Protein AF-A0A7S1JJP3-F1 (afdb_monomer_lite)

Sequence (120 aa):
LFFLQGFFLTRYEIKDRSAADTPPAEPLFPDLHQHHPSDATGAASWLPAQYRRVVILIVDGLRWDFALYQPDLPVTDAGPYHINGLPTIHRLMTEQPHNSRLYRFVADAPTATTQRLKAL

Organism: NCBI:txid1169539

Foldseek 3Di:
DDPPPDDPDDDDDDPDDDDQPDDDPDDPPPPLPDDDDDDPPDGHGSDDDPDPDDDDDDDPPDALQLLDEDPPDDPPPPDPPSHCVCVVLVVCCVVPVPPHDRDDDDDDPPPDPVVVVVVD

Secondary structure (DSSP, 8-state):
----S--------------TT--SSS-S-GGGGS-----TT----SS--S-S-------TT--GGGG---TT--TTS---TTTTS-HHHHHHHHH-TTT--------PSP--HHHHHTT-

Radius of gyration: 21.06 Å; chains: 1; bounding box: 44×30×62 Å

InterPro domains:
  IPR039524 GPI ethanolamine phosphate transferase 3 [PTHR23071] (1-120)

Structure (mmCIF, N/CA/C/O backbone):
data_AF-A0A7S1JJP3-F1
#
_entry.id   AF-A0A7S1JJP3-F1
#
loop_
_atom_site.group_PDB
_atom_site.id
_atom_site.type_symbol
_atom_site.label_atom_id
_atom_site.label_alt_id
_atom_site.label_comp_id
_atom_site.label_asym_id
_atom_site.label_entity_id
_atom_site.label_seq_id
_atom_site.pdbx_PDB_ins_code
_atom_site.Cartn_x
_atom_site.Cartn_y
_atom_site.Cartn_z
_atom_site.occupancy
_atom_site.B_iso_or_equiv
_atom_site.auth_seq_id
_atom_site.auth_comp_id
_atom_site.auth_asym_id
_atom_site.auth_atom_id
_atom_site.pdbx_PDB_model_num
ATOM 1 N N . LEU A 1 1 ? -9.753 1.846 -26.472 1.00 37.56 1 LEU A N 1
ATOM 2 C CA . LEU A 1 1 ? -10.721 2.686 -25.733 1.00 37.56 1 LEU A CA 1
ATOM 3 C C . LEU A 1 1 ? -10.209 2.794 -24.296 1.00 37.56 1 LEU A C 1
ATOM 5 O O . LEU A 1 1 ? -10.317 1.824 -23.560 1.00 37.56 1 LEU A O 1
ATOM 9 N N . PHE A 1 2 ? -9.518 3.881 -23.943 1.00 41.62 2 PHE A N 1
ATOM 10 C CA . PHE A 1 2 ? -8.964 4.067 -22.594 1.00 41.62 2 PHE A CA 1
ATOM 11 C C . PHE A 1 2 ? -10.058 4.612 -21.674 1.00 41.62 2 PHE A C 1
ATOM 13 O O . PHE A 1 2 ? -10.496 5.749 -21.825 1.00 41.62 2 PHE A O 1
ATOM 20 N N . PHE A 1 3 ? -10.514 3.781 -20.742 1.00 39.91 3 PHE A N 1
ATOM 21 C CA . PHE A 1 3 ? -11.456 4.164 -19.696 1.00 39.91 3 PHE A CA 1
ATOM 22 C C . PHE A 1 3 ? -10.646 4.761 -18.533 1.00 39.91 3 PHE A C 1
ATOM 24 O O . PHE A 1 3 ? -10.222 4.047 -17.633 1.00 39.91 3 PHE A O 1
ATOM 31 N N . LEU A 1 4 ? -10.335 6.060 -18.606 1.00 53.72 4 LEU A N 1
ATOM 32 C CA . LEU A 1 4 ? -9.567 6.783 -17.573 1.00 53.72 4 LEU A CA 1
ATOM 33 C C . LEU A 1 4 ? -10.420 7.763 -16.749 1.00 53.72 4 LEU A C 1
ATOM 35 O O . LEU A 1 4 ? -9.888 8.465 -15.894 1.00 53.72 4 LEU A O 1
ATOM 39 N N . GLN A 1 5 ? -11.736 7.823 -16.967 1.00 51.31 5 GLN A N 1
ATOM 40 C CA . GLN A 1 5 ? -12.625 8.712 -16.215 1.00 51.31 5 GLN A CA 1
ATOM 41 C C . GLN A 1 5 ? -13.775 7.939 -15.580 1.00 51.31 5 GLN A C 1
ATOM 43 O O . GLN A 1 5 ? -14.836 7.753 -16.164 1.00 51.31 5 GLN A O 1
ATOM 48 N N . GLY A 1 6 ? -13.537 7.500 -14.350 1.00 53.28 6 GLY A N 1
ATOM 49 C CA . GLY A 1 6 ? -14.552 6.928 -13.478 1.00 53.28 6 GLY A CA 1
ATOM 50 C C . GLY A 1 6 ? -13.909 5.971 -12.491 1.00 53.28 6 GLY A C 1
ATOM 51 O O . GLY A 1 6 ? -13.543 4.861 -12.862 1.00 53.28 6 GLY A O 1
ATOM 52 N N . PHE A 1 7 ? -13.761 6.390 -11.236 1.00 58.88 7 PHE A N 1
ATOM 53 C CA . PHE A 1 7 ? -13.507 5.452 -10.149 1.00 58.88 7 PHE A CA 1
ATOM 54 C C . PHE A 1 7 ? -14.855 5.081 -9.529 1.00 58.88 7 PHE A C 1
ATOM 56 O O . PHE A 1 7 ? -15.672 5.949 -9.220 1.00 58.88 7 PHE A O 1
ATOM 63 N N . PHE A 1 8 ? -15.111 3.784 -9.372 1.00 53.69 8 PHE A N 1
ATOM 64 C CA . PHE A 1 8 ? -16.278 3.312 -8.640 1.00 53.69 8 PHE A CA 1
ATOM 65 C C . PHE A 1 8 ? -16.012 3.509 -7.147 1.00 53.69 8 PHE A C 1
ATOM 67 O O . PHE A 1 8 ? -15.301 2.725 -6.523 1.00 53.69 8 PHE A O 1
ATOM 74 N N . LEU A 1 9 ? -16.538 4.595 -6.580 1.00 56.66 9 LEU A N 1
ATOM 75 C CA . LEU A 1 9 ? -16.468 4.832 -5.143 1.00 56.66 9 LEU A CA 1
ATOM 76 C C . LEU A 1 9 ? -17.655 4.147 -4.467 1.00 56.66 9 LEU A C 1
ATOM 78 O O . LEU A 1 9 ? -18.757 4.691 -4.436 1.00 56.66 9 LEU A O 1
ATOM 82 N N . THR A 1 10 ? -17.442 2.961 -3.904 1.00 65.88 10 THR A N 1
ATOM 83 C CA . THR A 1 10 ? -18.418 2.380 -2.976 1.00 65.88 10 THR A CA 1
ATOM 84 C C . THR A 1 10 ? -18.116 2.865 -1.569 1.00 65.88 10 THR A C 1
ATOM 86 O O . THR A 1 10 ? -17.042 2.601 -1.033 1.00 65.88 10 THR A O 1
ATOM 89 N N . ARG A 1 11 ? -19.062 3.580 -0.955 1.00 70.81 11 ARG A N 1
ATOM 90 C CA . ARG A 1 11 ? -18.975 3.953 0.457 1.00 70.81 11 ARG A CA 1
ATOM 91 C C . ARG A 1 11 ? -19.741 2.928 1.282 1.00 70.81 11 ARG A C 1
ATOM 93 O O . ARG A 1 11 ? -20.963 2.867 1.199 1.00 70.81 11 ARG A O 1
ATOM 100 N N . TYR A 1 12 ? -19.020 2.179 2.107 1.00 73.88 12 TYR A N 1
ATOM 101 C CA . TYR A 1 12 ? -19.608 1.370 3.167 1.00 73.88 12 TYR A CA 1
ATOM 102 C C . TYR A 1 12 ? -19.354 2.054 4.505 1.00 73.88 12 TYR A C 1
ATOM 104 O O . TYR A 1 12 ? -18.233 2.460 4.806 1.00 73.88 12 TYR A O 1
ATOM 112 N N . GLU A 1 13 ? -20.412 2.218 5.290 1.00 79.38 13 GLU A N 1
ATOM 113 C CA . GLU A 1 13 ? -20.329 2.719 6.656 1.00 79.38 13 GLU A CA 1
ATOM 114 C C . GLU A 1 13 ? -20.663 1.568 7.598 1.00 79.38 13 GLU A C 1
ATOM 116 O O . GLU A 1 13 ? -21.765 1.017 7.552 1.00 79.38 13 GLU A O 1
ATOM 121 N N . ILE A 1 14 ? -19.691 1.182 8.424 1.00 79.25 14 ILE A N 1
ATOM 122 C CA . ILE A 1 14 ? -19.902 0.185 9.470 1.00 79.25 14 ILE A CA 1
ATOM 123 C C . ILE A 1 14 ? -20.706 0.873 10.573 1.00 79.25 14 ILE A C 1
ATOM 125 O O . ILE A 1 14 ? -20.265 1.871 11.146 1.00 79.25 14 ILE A O 1
ATOM 129 N N . LYS A 1 15 ? -21.915 0.368 10.821 1.00 80.62 15 LYS A N 1
ATOM 130 C CA . LYS A 1 15 ? -22.814 0.914 11.846 1.00 80.62 15 LYS A CA 1
ATOM 131 C C . LYS A 1 15 ? -22.351 0.535 13.248 1.00 80.62 15 LYS A C 1
ATOM 133 O O . LYS A 1 15 ? -22.472 1.338 14.171 1.00 80.62 15 LYS A O 1
ATOM 138 N N . ASP A 1 16 ? -21.786 -0.658 13.371 1.00 79.88 16 ASP A N 1
ATOM 139 C CA . ASP A 1 16 ? -21.340 -1.212 14.637 1.00 79.88 16 ASP A CA 1
ATOM 140 C C . ASP A 1 16 ? -19.945 -0.695 14.987 1.00 79.88 16 ASP A C 1
ATOM 142 O O . ASP A 1 16 ? -19.028 -0.672 14.163 1.00 79.88 16 ASP A O 1
ATOM 146 N N . ARG A 1 17 ? -19.784 -0.247 16.229 1.00 75.81 17 ARG A N 1
ATOM 147 C CA . ARG A 1 17 ? -18.511 0.232 16.769 1.00 75.81 17 ARG A CA 1
ATOM 148 C C . ARG A 1 17 ? -18.160 -0.592 17.994 1.00 75.81 17 ARG A C 1
ATOM 150 O O . ARG A 1 17 ? -19.032 -0.908 18.796 1.00 75.81 17 ARG A O 1
ATOM 157 N N . SER A 1 18 ? -16.881 -0.901 18.149 1.00 75.62 18 SER A N 1
ATOM 158 C CA . SER A 1 18 ? -16.352 -1.529 19.356 1.00 75.62 18 SER A CA 1
ATOM 159 C C . SER A 1 18 ? -16.446 -0.576 20.551 1.00 75.62 18 SER A C 1
ATOM 161 O O . SER A 1 18 ? -16.128 0.610 20.427 1.00 75.62 18 SER A O 1
ATOM 163 N N . ALA A 1 19 ? -16.854 -1.103 21.704 1.00 74.56 19 ALA A N 1
ATOM 164 C CA . ALA A 1 19 ? -16.819 -0.396 22.979 1.00 74.56 19 ALA A CA 1
ATOM 165 C C . ALA A 1 19 ? -15.465 -0.609 23.678 1.00 74.56 19 ALA A C 1
ATOM 167 O O . ALA A 1 19 ? -14.809 -1.635 23.486 1.00 74.56 19 ALA A O 1
ATOM 168 N N . ALA A 1 20 ? -15.034 0.376 24.468 1.00 71.25 20 ALA A N 1
ATOM 169 C CA . ALA A 1 20 ? -13.725 0.383 25.131 1.00 71.25 20 ALA A CA 1
ATOM 170 C C . ALA A 1 20 ? -13.590 -0.702 26.216 1.00 71.25 20 ALA A C 1
ATOM 172 O O . ALA A 1 20 ? -12.492 -1.159 26.506 1.00 71.25 20 ALA A O 1
ATOM 173 N N . ASP A 1 21 ? -14.703 -1.148 26.782 1.00 71.06 21 ASP A N 1
ATOM 174 C CA . ASP A 1 21 ? -14.800 -2.130 27.862 1.00 71.06 21 ASP A CA 1
ATOM 175 C C . ASP A 1 21 ? -15.111 -3.555 27.372 1.00 71.06 21 ASP A C 1
ATOM 177 O O . ASP A 1 21 ? -15.102 -4.494 28.164 1.00 71.06 21 ASP A O 1
ATOM 181 N N . THR A 1 22 ? -15.370 -3.730 26.071 1.00 72.31 22 THR A N 1
ATOM 182 C CA . THR A 1 22 ? -15.847 -4.998 25.508 1.00 72.31 22 THR A CA 1
ATOM 183 C C . THR A 1 22 ? -14.839 -5.555 24.494 1.00 72.31 22 THR A C 1
ATOM 185 O O . THR A 1 22 ? -14.824 -5.103 23.344 1.00 72.31 22 THR A O 1
ATOM 188 N N . PRO A 1 23 ? -13.984 -6.520 24.883 1.00 68.56 23 PRO A N 1
ATOM 189 C CA . PRO A 1 23 ? -13.046 -7.148 23.959 1.00 68.56 23 PRO A CA 1
ATOM 190 C C . PRO A 1 23 ? -13.779 -8.032 22.923 1.00 68.56 23 PRO A C 1
ATOM 192 O O . PRO A 1 23 ? -14.817 -8.624 23.233 1.00 68.56 23 PRO A O 1
ATOM 195 N N . PRO A 1 24 ? -13.270 -8.135 21.682 1.00 67.25 24 PRO A N 1
ATOM 196 C CA . PRO A 1 24 ? -13.860 -8.978 20.644 1.00 67.25 24 PRO A CA 1
ATOM 197 C C . PRO A 1 24 ? -13.560 -10.469 20.894 1.00 67.25 24 PRO A C 1
ATOM 199 O O . PRO A 1 24 ? -12.431 -10.893 20.683 1.00 67.25 24 PRO A O 1
ATOM 202 N N . ALA A 1 25 ? -14.581 -11.252 21.280 1.00 68.75 25 ALA A N 1
ATOM 203 C CA . ALA A 1 25 ? -14.534 -12.707 21.544 1.00 68.75 25 ALA A CA 1
ATOM 204 C C . ALA A 1 25 ? -13.365 -13.171 22.454 1.00 68.75 25 ALA A C 1
ATOM 206 O O . ALA A 1 25 ? -12.703 -12.339 23.068 1.00 68.75 25 ALA A O 1
ATOM 207 N N . GLU A 1 26 ? -13.173 -14.490 22.645 1.00 62.56 26 GLU A N 1
ATOM 208 C CA . GLU A 1 26 ? -12.128 -15.022 23.543 1.00 62.56 26 GLU A CA 1
ATOM 209 C C . GLU A 1 26 ? -10.769 -14.345 23.302 1.00 62.56 26 GLU A C 1
ATOM 211 O O . GLU A 1 26 ? -10.391 -14.125 22.147 1.00 62.56 26 GLU A O 1
ATOM 216 N N . PRO A 1 27 ? -10.034 -13.995 24.373 1.00 56.69 27 PRO A N 1
ATOM 217 C CA . PRO A 1 27 ? -8.855 -13.156 24.262 1.00 56.69 27 PRO A CA 1
ATOM 218 C C . PRO A 1 27 ? -7.794 -13.852 23.406 1.00 56.69 27 PRO A C 1
ATOM 220 O O . PRO A 1 27 ? -7.101 -14.756 23.861 1.00 56.69 27 PRO A O 1
ATOM 223 N N . LEU A 1 28 ? -7.616 -13.369 22.173 1.00 58.84 28 LEU A N 1
ATOM 224 C CA . LEU A 1 28 ? -6.497 -13.748 21.300 1.00 58.84 28 LEU A CA 1
ATOM 225 C C . LEU A 1 28 ? -5.135 -13.407 21.937 1.00 58.84 28 LEU A C 1
ATOM 227 O O . LEU A 1 28 ? -4.108 -13.945 21.531 1.00 58.84 28 LEU A O 1
ATOM 231 N N . PHE A 1 29 ? -5.138 -12.522 22.941 1.00 60.88 29 PHE A N 1
ATOM 232 C CA . PHE A 1 29 ? -3.968 -12.051 23.675 1.00 60.88 29 PHE A CA 1
ATOM 233 C C . PHE A 1 29 ? -4.295 -11.925 25.179 1.00 60.88 29 PHE A C 1
ATOM 235 O O . PHE A 1 29 ? -4.616 -10.829 25.644 1.00 60.88 29 PHE A O 1
ATOM 242 N N . PRO A 1 30 ? -4.243 -13.022 25.956 1.00 56.19 30 PRO A N 1
ATOM 243 C CA . PRO A 1 30 ? -4.606 -13.027 27.380 1.00 56.19 30 PRO A CA 1
ATOM 244 C C . PRO A 1 30 ? -3.764 -12.071 28.247 1.00 56.19 30 PRO A C 1
ATOM 246 O O . PRO A 1 30 ? -4.246 -11.589 29.271 1.00 56.19 30 PRO A O 1
ATOM 249 N N . ASP A 1 31 ? -2.554 -11.722 27.802 1.00 57.44 31 ASP A N 1
ATOM 250 C CA . ASP A 1 31 ? -1.611 -10.885 28.555 1.00 57.44 31 ASP A CA 1
ATOM 251 C C . ASP A 1 31 ? -1.786 -9.369 28.334 1.00 57.44 31 ASP A C 1
ATOM 253 O O . ASP A 1 31 ? -1.178 -8.572 29.047 1.00 57.44 31 ASP A O 1
ATOM 257 N N . LEU A 1 32 ? -2.635 -8.929 27.391 1.00 55.03 32 LEU A N 1
ATOM 258 C CA . LEU A 1 32 ? -2.894 -7.491 27.175 1.00 55.03 32 LEU A CA 1
ATOM 259 C C . LEU A 1 32 ? -3.743 -6.851 28.288 1.00 55.03 32 LEU A C 1
ATOM 261 O O . LEU A 1 32 ? -3.867 -5.629 28.343 1.00 55.03 32 LEU A O 1
ATOM 265 N N . HIS A 1 33 ? -4.313 -7.651 29.192 1.00 52.59 33 HIS A N 1
ATOM 266 C CA . HIS A 1 33 ? -5.167 -7.167 30.279 1.00 52.59 33 HIS A CA 1
ATOM 267 C C . HIS A 1 33 ? -4.409 -6.632 31.500 1.00 52.59 33 HIS A C 1
ATOM 269 O O . HIS A 1 33 ? -5.044 -6.209 32.468 1.00 52.59 33 HIS A O 1
ATOM 275 N N . GLN A 1 34 ? -3.076 -6.632 31.497 1.00 54.94 34 GLN A N 1
ATOM 276 C CA . GLN A 1 34 ? -2.308 -6.215 32.665 1.00 54.94 34 GLN A CA 1
ATOM 277 C C . GLN A 1 34 ? -1.611 -4.875 32.433 1.00 54.94 34 GLN A C 1
ATOM 279 O O . GLN A 1 34 ? -0.631 -4.768 31.707 1.00 54.94 34 GLN A O 1
ATOM 284 N N . HIS A 1 35 ? -2.128 -3.875 33.150 1.00 49.44 35 HIS A N 1
ATOM 285 C CA . HIS A 1 35 ? -1.577 -2.540 33.376 1.00 49.44 35 HIS A CA 1
ATOM 286 C C . HIS A 1 35 ? -1.765 -1.494 32.272 1.00 49.44 35 HIS A C 1
ATOM 288 O O . HIS A 1 35 ? -0.881 -1.230 31.464 1.00 49.44 35 HIS A O 1
ATOM 294 N N . HIS A 1 36 ? -2.835 -0.709 32.414 1.00 51.06 36 HIS A N 1
ATOM 295 C CA . HIS A 1 36 ? -2.676 0.734 32.264 1.00 51.06 36 HIS A CA 1
ATOM 296 C C . HIS A 1 36 ? -3.364 1.460 33.430 1.00 51.06 36 HIS A C 1
ATOM 298 O O . HIS A 1 36 ? -4.529 1.164 33.711 1.00 51.06 36 HIS A O 1
ATOM 304 N N . PRO A 1 37 ? -2.674 2.369 34.147 1.00 44.44 37 PRO A N 1
ATOM 305 C CA . PRO A 1 37 ? -3.302 3.172 35.181 1.00 44.44 37 PRO A CA 1
ATOM 306 C C . PRO A 1 37 ? -4.410 4.000 34.543 1.00 44.44 37 PRO A C 1
ATOM 308 O O . PRO A 1 37 ? -4.225 4.610 33.488 1.00 44.44 37 PRO A O 1
ATOM 311 N N . SER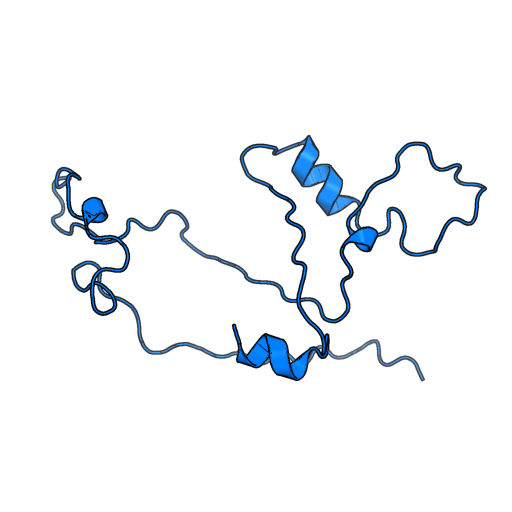 A 1 38 ? -5.563 3.995 35.194 1.00 46.31 38 SER A N 1
ATOM 312 C CA . SER A 1 38 ? -6.662 4.902 34.925 1.00 46.31 38 SER A CA 1
ATOM 313 C C . SER A 1 38 ? -6.177 6.344 35.089 1.00 46.31 38 SER A C 1
ATOM 315 O O . SER A 1 38 ? -6.079 6.835 36.215 1.00 46.31 38 SER A O 1
ATOM 317 N N . ASP A 1 39 ? -5.897 7.037 33.988 1.00 46.50 39 ASP A N 1
ATOM 318 C CA . ASP A 1 39 ? -5.930 8.495 34.023 1.00 46.50 39 ASP A CA 1
ATOM 319 C C . ASP A 1 39 ? -7.364 8.932 34.351 1.00 46.50 39 ASP A C 1
ATOM 321 O O . ASP A 1 39 ? -8.340 8.280 33.966 1.00 46.50 39 ASP A O 1
ATOM 325 N N . ALA A 1 40 ? -7.472 10.013 35.124 1.00 50.31 40 ALA A N 1
ATOM 326 C CA . ALA A 1 40 ? -8.605 10.433 35.956 1.00 50.31 40 ALA A CA 1
ATOM 327 C C . ALA A 1 40 ? -9.934 10.781 35.232 1.00 50.31 40 ALA A C 1
ATOM 329 O O . ALA A 1 40 ? -10.739 11.554 35.745 1.00 50.31 40 ALA A O 1
ATOM 330 N N . THR A 1 41 ? -10.190 10.217 34.050 1.00 48.47 41 THR A N 1
ATOM 331 C CA . THR A 1 41 ? -11.438 10.344 33.274 1.00 48.47 41 THR A CA 1
ATOM 332 C C . THR A 1 41 ? -12.121 9.010 32.930 1.00 48.47 41 THR A C 1
ATOM 334 O O . THR A 1 41 ? -13.173 9.017 32.301 1.00 48.47 41 THR A O 1
ATOM 337 N N . GLY A 1 42 ? -11.626 7.873 33.437 1.00 50.06 42 GLY A N 1
ATOM 338 C CA . GLY A 1 42 ? -12.509 6.749 33.788 1.00 50.06 42 GLY A CA 1
ATOM 339 C C . GLY A 1 42 ? -13.001 5.813 32.674 1.00 50.06 42 GLY A C 1
ATOM 340 O O . GLY A 1 42 ? -14.062 5.220 32.840 1.00 50.06 42 GLY A O 1
ATOM 341 N N . ALA A 1 43 ? -12.253 5.594 31.590 1.00 53.97 43 ALA A N 1
ATOM 342 C CA . ALA A 1 43 ? -12.507 4.440 30.717 1.00 53.97 43 ALA A CA 1
ATOM 343 C C . ALA A 1 43 ? -11.192 3.812 30.231 1.00 53.97 43 ALA A C 1
ATOM 345 O O . ALA A 1 43 ? -10.522 4.351 29.352 1.00 53.97 43 ALA A O 1
ATOM 346 N N . ALA A 1 44 ? -10.810 2.672 30.814 1.00 59.69 44 ALA A N 1
ATOM 347 C CA . ALA A 1 44 ? -9.710 1.856 30.310 1.00 59.69 44 ALA A CA 1
ATOM 348 C C . ALA A 1 44 ? -10.180 1.141 29.033 1.00 59.69 44 ALA A C 1
ATOM 350 O O . ALA A 1 44 ? -11.114 0.346 29.088 1.0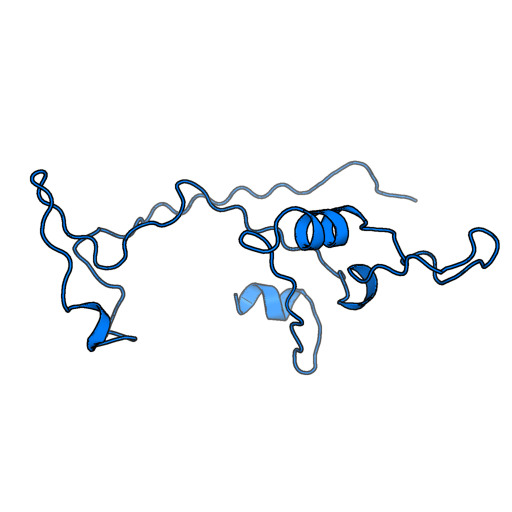0 59.69 44 ALA A O 1
ATOM 351 N N . SER A 1 45 ? -9.569 1.453 27.886 1.00 69.62 45 SER A N 1
ATOM 352 C CA . SER A 1 45 ? -9.830 0.734 26.634 1.00 69.62 45 SER A CA 1
ATOM 353 C C . SER A 1 45 ? -9.015 -0.552 26.605 1.00 69.62 45 SER A C 1
ATOM 355 O O . SER A 1 45 ? -7.802 -0.490 26.804 1.00 69.62 45 SER A O 1
ATOM 357 N N . TRP A 1 46 ? -9.638 -1.693 26.296 1.00 74.25 46 TRP A N 1
ATOM 358 C CA . TRP A 1 46 ? -8.930 -2.970 26.107 1.00 74.25 46 TRP A CA 1
ATOM 359 C C . TRP A 1 46 ? -7.855 -2.893 25.008 1.00 74.25 46 TRP A C 1
ATOM 361 O O . TRP A 1 46 ? -6.900 -3.665 25.018 1.00 74.25 46 TRP A O 1
ATOM 371 N N . LEU A 1 47 ? -7.980 -1.932 24.085 1.00 75.69 47 LEU A N 1
ATOM 372 C CA . LEU A 1 47 ? -6.935 -1.552 23.141 1.00 75.69 47 LEU A CA 1
ATOM 373 C C . LEU A 1 47 ? -6.914 -0.022 22.987 1.00 75.69 47 LEU A C 1
ATOM 375 O O . LEU A 1 47 ? -7.880 0.554 22.471 1.00 75.69 47 LEU A O 1
ATOM 379 N N . PRO A 1 48 ? -5.860 0.679 23.435 1.00 73.94 48 PRO A N 1
ATOM 380 C CA . PRO A 1 48 ? -5.770 2.122 23.261 1.00 73.94 48 PRO A CA 1
ATOM 381 C C . PRO A 1 48 ? -5.620 2.471 21.775 1.00 73.94 48 PRO A C 1
ATOM 383 O O . PRO A 1 48 ? -4.764 1.937 21.067 1.00 73.94 48 PRO A O 1
ATOM 386 N N . ALA A 1 49 ? -6.459 3.387 21.289 1.00 79.06 49 ALA A N 1
ATOM 387 C CA . ALA A 1 49 ? -6.417 3.826 19.900 1.00 79.06 49 ALA A CA 1
ATOM 388 C C . ALA A 1 49 ? -5.119 4.601 19.617 1.00 79.06 49 ALA A C 1
ATOM 390 O O . ALA A 1 49 ? -4.926 5.706 20.116 1.00 79.06 49 ALA A O 1
ATOM 391 N N . GLN A 1 50 ? -4.249 4.046 18.772 1.00 81.44 50 GLN A N 1
ATOM 392 C CA . GLN A 1 50 ? -2.997 4.706 18.375 1.00 81.44 50 GLN A CA 1
ATOM 393 C C . GLN A 1 50 ? -3.208 5.811 17.326 1.00 81.44 50 GLN A C 1
ATOM 395 O O . GLN A 1 50 ? -2.398 6.728 17.210 1.00 81.44 50 GLN A O 1
ATOM 400 N N . TYR A 1 51 ? -4.307 5.744 16.567 1.00 85.81 51 TYR A N 1
ATOM 401 C CA . TYR A 1 51 ? -4.606 6.663 15.469 1.00 85.81 51 TYR A CA 1
ATOM 402 C C . TYR A 1 51 ? -6.069 7.108 15.504 1.00 85.81 51 TYR A C 1
ATOM 404 O O . TYR A 1 51 ? -6.972 6.310 15.740 1.00 85.81 51 TYR A O 1
ATOM 412 N N . ARG A 1 52 ? -6.325 8.387 15.196 1.00 86.38 52 ARG A N 1
ATOM 413 C CA . ARG A 1 52 ? -7.690 8.951 15.125 1.00 86.38 52 ARG A CA 1
ATOM 414 C C . ARG A 1 52 ? -8.461 8.484 13.885 1.00 86.38 52 ARG A C 1
ATOM 416 O O . ARG A 1 52 ? -9.688 8.450 13.899 1.00 86.38 52 ARG A O 1
ATOM 423 N N . ARG A 1 53 ? -7.754 8.224 12.782 1.00 86.06 53 ARG A N 1
ATOM 424 C CA . ARG A 1 53 ? -8.306 7.803 11.485 1.00 86.06 53 ARG A CA 1
ATOM 425 C C . ARG A 1 53 ? -7.299 6.888 10.803 1.00 86.06 53 ARG A C 1
ATOM 427 O O . ARG A 1 53 ? -6.102 7.149 10.881 1.00 86.06 53 ARG A O 1
ATOM 434 N N . VAL A 1 54 ? -7.797 5.875 10.106 1.00 87.50 54 VAL A N 1
ATOM 435 C CA . VAL A 1 54 ? -6.994 4.959 9.290 1.00 87.50 54 VAL A CA 1
ATOM 436 C C . VAL A 1 54 ? -7.569 4.957 7.879 1.00 87.50 54 VAL A C 1
ATOM 438 O O . VAL A 1 54 ? -8.787 4.951 7.705 1.00 87.50 54 VAL A O 1
ATOM 441 N N . VAL A 1 55 ? -6.691 4.991 6.877 1.00 88.88 55 VAL A N 1
ATOM 442 C CA . VAL A 1 55 ? -7.052 4.839 5.465 1.00 88.88 55 VAL A CA 1
ATOM 443 C C . VAL A 1 55 ? -6.374 3.576 4.958 1.00 88.88 55 VAL A C 1
ATOM 445 O O . VAL A 1 55 ? -5.149 3.491 4.969 1.00 88.88 55 VAL A O 1
ATOM 448 N N . ILE A 1 56 ? -7.172 2.603 4.524 1.00 88.00 56 ILE A N 1
ATOM 449 C CA . ILE A 1 56 ? -6.682 1.386 3.873 1.00 88.00 56 ILE A CA 1
ATOM 450 C C . ILE A 1 56 ? -6.904 1.565 2.373 1.00 88.00 56 ILE A C 1
ATOM 452 O O . ILE A 1 56 ? -8.042 1.676 1.920 1.00 88.00 56 ILE A O 1
ATOM 456 N N . LEU A 1 57 ? -5.812 1.629 1.612 1.00 88.25 57 LEU A N 1
ATOM 457 C CA . LEU A 1 57 ? -5.839 1.718 0.155 1.00 88.25 57 LEU A CA 1
ATOM 458 C C . LEU A 1 57 ? -5.445 0.363 -0.428 1.00 88.25 57 LEU A C 1
ATOM 460 O O . LEU A 1 57 ? -4.316 -0.085 -0.241 1.00 88.25 57 LEU A O 1
ATOM 464 N N . ILE A 1 58 ? -6.366 -0.269 -1.152 1.00 85.88 58 ILE A N 1
ATOM 465 C CA . ILE A 1 58 ? -6.103 -1.519 -1.866 1.00 85.88 58 ILE A CA 1
ATOM 466 C C . ILE A 1 58 ? -6.018 -1.199 -3.353 1.00 85.88 58 ILE A C 1
ATOM 468 O O . ILE A 1 58 ? -6.964 -0.671 -3.935 1.00 85.88 58 ILE A O 1
ATOM 472 N N . VAL A 1 59 ? -4.874 -1.512 -3.957 1.00 86.25 59 VAL A N 1
ATOM 473 C CA . VAL A 1 59 ? -4.622 -1.309 -5.385 1.00 86.25 59 VAL A CA 1
ATOM 474 C C . VAL A 1 59 ? -4.551 -2.673 -6.052 1.00 86.25 59 VAL A C 1
ATOM 476 O O . VAL A 1 59 ? -3.671 -3.476 -5.738 1.00 86.25 59 VAL A O 1
ATOM 479 N N . ASP A 1 60 ? -5.485 -2.939 -6.961 1.00 84.06 60 ASP A N 1
ATOM 480 C CA . ASP A 1 60 ? -5.480 -4.179 -7.730 1.00 84.06 60 ASP A CA 1
ATOM 481 C C . ASP A 1 60 ? -4.252 -4.250 -8.649 1.00 84.06 60 ASP A C 1
ATOM 483 O O . ASP A 1 60 ? -3.849 -3.256 -9.254 1.00 84.06 60 ASP A O 1
ATOM 487 N N . GLY A 1 61 ? -3.636 -5.429 -8.732 1.00 84.69 61 GLY A N 1
ATOM 488 C CA . GLY A 1 61 ? -2.478 -5.673 -9.591 1.00 84.69 61 GLY A CA 1
ATOM 489 C C . GLY A 1 61 ? -1.184 -4.951 -9.189 1.00 84.69 61 GLY A C 1
ATOM 490 O O . GLY A 1 61 ? -0.212 -5.011 -9.945 1.00 84.69 61 GLY A O 1
ATOM 491 N N . LEU A 1 62 ? -1.123 -4.296 -8.022 1.00 88.94 62 LEU A N 1
ATOM 492 C CA . LEU A 1 62 ? 0.109 -3.668 -7.538 1.00 88.94 62 LEU A CA 1
ATOM 493 C C . LEU A 1 62 ? 1.097 -4.738 -7.057 1.00 88.94 62 LEU A C 1
ATOM 495 O O . LEU A 1 62 ? 1.023 -5.233 -5.932 1.00 88.94 62 LEU A O 1
ATOM 499 N N . ARG A 1 63 ? 2.032 -5.109 -7.932 1.00 88.69 63 ARG A N 1
ATOM 500 C CA . ARG A 1 63 ? 3.089 -6.068 -7.608 1.00 88.69 63 ARG A CA 1
ATOM 501 C C . ARG A 1 63 ? 4.141 -5.443 -6.694 1.00 88.69 63 ARG A C 1
ATOM 503 O O . ARG A 1 63 ? 4.409 -4.247 -6.753 1.00 88.69 63 ARG A O 1
ATOM 510 N N . TRP A 1 64 ? 4.791 -6.293 -5.901 1.00 90.19 64 TRP A N 1
ATOM 511 C CA . TRP A 1 64 ? 5.874 -5.903 -4.993 1.00 90.19 64 TRP A CA 1
ATOM 512 C C . TRP A 1 64 ? 6.994 -5.106 -5.679 1.00 90.19 64 TRP A C 1
ATOM 514 O O . TRP A 1 64 ? 7.461 -4.105 -5.145 1.00 90.19 64 TRP A O 1
ATOM 524 N N . ASP A 1 65 ? 7.412 -5.529 -6.870 1.00 90.19 65 ASP A N 1
ATOM 525 C CA . ASP A 1 65 ? 8.517 -4.919 -7.608 1.00 90.19 65 ASP A CA 1
ATOM 526 C C . ASP A 1 65 ? 8.215 -3.503 -8.117 1.00 90.19 65 ASP A C 1
ATOM 528 O O . ASP A 1 65 ? 9.143 -2.741 -8.360 1.00 90.19 65 ASP A O 1
ATOM 532 N N . PHE A 1 66 ? 6.943 -3.095 -8.186 1.00 91.56 66 PHE A N 1
ATOM 533 C CA . PHE A 1 66 ? 6.572 -1.729 -8.578 1.00 91.56 66 PHE A CA 1
ATOM 534 C C . PHE A 1 66 ? 6.866 -0.701 -7.474 1.00 91.56 66 PHE A C 1
ATOM 536 O O . PHE A 1 66 ? 6.949 0.493 -7.748 1.00 91.56 66 PHE A O 1
ATOM 543 N N . ALA A 1 67 ? 7.013 -1.150 -6.222 1.00 92.44 67 ALA A N 1
ATOM 544 C CA . ALA A 1 67 ? 7.338 -0.297 -5.081 1.00 92.44 67 ALA A CA 1
ATOM 545 C C . ALA A 1 67 ? 8.852 -0.120 -4.865 1.00 92.44 67 ALA A C 1
ATOM 547 O O . ALA A 1 67 ? 9.259 0.660 -4.002 1.00 92.44 67 ALA A O 1
ATOM 548 N N . LEU A 1 68 ? 9.686 -0.855 -5.610 1.00 90.31 68 LEU A N 1
ATOM 549 C CA . LEU A 1 68 ? 11.138 -0.776 -5.491 1.00 90.31 68 LEU A CA 1
ATOM 550 C C . LEU A 1 68 ? 11.675 0.463 -6.212 1.00 90.31 68 LEU A C 1
ATOM 552 O O . LEU A 1 68 ? 11.190 0.847 -7.276 1.00 90.31 68 LEU A O 1
ATOM 556 N N . TYR A 1 69 ? 12.703 1.072 -5.621 1.00 91.12 69 TYR A N 1
ATOM 557 C CA . TYR A 1 69 ? 13.364 2.252 -6.163 1.00 91.12 69 TYR A CA 1
ATOM 558 C C . TYR A 1 69 ? 14.826 1.943 -6.473 1.00 91.12 69 TYR A C 1
ATOM 560 O O . TYR A 1 69 ? 15.539 1.381 -5.642 1.00 91.12 69 TYR A O 1
ATOM 568 N N . GLN A 1 70 ? 15.254 2.300 -7.678 1.00 89.81 70 GLN A N 1
ATOM 569 C CA . GLN A 1 70 ? 16.598 2.076 -8.196 1.00 89.81 70 GLN A CA 1
ATOM 570 C C . GLN A 1 70 ? 17.215 3.432 -8.566 1.00 89.81 70 GLN A C 1
ATOM 572 O O . GLN A 1 70 ? 16.912 3.959 -9.640 1.00 89.81 70 GLN A O 1
ATOM 577 N N . PRO A 1 71 ? 18.043 4.028 -7.685 1.00 85.06 71 PRO A N 1
ATOM 578 C CA . PRO A 1 71 ? 18.611 5.359 -7.907 1.00 85.06 71 PRO A CA 1
ATOM 579 C C . PRO A 1 71 ? 19.654 5.387 -9.032 1.00 85.06 71 PRO A C 1
ATOM 581 O O . PRO A 1 71 ? 19.807 6.414 -9.683 1.00 85.06 71 PRO A O 1
ATOM 584 N N . ASP A 1 72 ? 20.327 4.261 -9.281 1.00 84.81 72 ASP A N 1
ATOM 585 C CA . ASP A 1 72 ? 21.448 4.166 -10.225 1.00 84.81 72 ASP A CA 1
ATOM 586 C C . ASP A 1 72 ? 21.016 3.805 -11.655 1.00 84.81 72 ASP A C 1
ATOM 588 O O . ASP A 1 72 ? 21.865 3.584 -12.519 1.00 84.81 72 ASP A O 1
ATOM 592 N N . LEU A 1 73 ? 19.706 3.708 -11.926 1.00 79.56 73 LEU A N 1
ATOM 593 C CA . LEU A 1 73 ? 19.235 3.366 -13.266 1.00 79.56 73 LEU A CA 1
ATOM 594 C C . LEU A 1 73 ? 19.477 4.544 -14.229 1.00 79.56 73 LEU A C 1
ATOM 596 O O . LEU A 1 73 ? 18.966 5.641 -13.977 1.00 79.56 73 LEU A O 1
ATOM 600 N N . PRO A 1 74 ? 20.209 4.348 -15.342 1.00 68.94 74 PRO A N 1
ATOM 601 C CA . PRO A 1 74 ? 20.447 5.411 -16.309 1.00 68.94 74 PRO A CA 1
ATOM 602 C C . PRO A 1 74 ? 19.129 5.887 -16.923 1.00 68.94 74 PRO A C 1
ATOM 604 O O . PRO A 1 74 ? 18.333 5.078 -17.387 1.00 68.94 74 PRO A O 1
ATOM 607 N N . VAL A 1 75 ? 18.931 7.206 -17.022 1.00 63.72 75 VAL A N 1
ATOM 608 C CA . VAL A 1 75 ? 17.752 7.825 -17.672 1.00 63.72 75 VAL A CA 1
ATOM 609 C C . VAL A 1 75 ? 17.597 7.382 -19.140 1.00 63.72 75 VAL A C 1
ATOM 611 O O . VAL A 1 75 ? 16.513 7.461 -19.712 1.00 63.72 75 VAL A O 1
ATOM 614 N N . THR A 1 76 ? 18.686 6.913 -19.754 1.00 64.56 76 THR A N 1
ATOM 615 C CA . THR A 1 76 ? 18.752 6.435 -21.140 1.00 64.56 76 THR A CA 1
ATOM 616 C C . THR A 1 76 ? 18.461 4.948 -21.301 1.00 64.56 76 THR A C 1
ATOM 618 O O . THR A 1 76 ? 18.141 4.527 -22.411 1.00 64.56 76 THR A O 1
ATOM 621 N N . ASP A 1 77 ? 18.583 4.153 -20.235 1.00 61.75 77 ASP A N 1
ATOM 622 C CA . ASP A 1 77 ? 18.177 2.756 -20.281 1.00 61.75 77 ASP A CA 1
ATOM 623 C C . ASP A 1 77 ? 16.664 2.719 -20.116 1.00 61.75 77 ASP A C 1
ATOM 625 O O . ASP A 1 77 ? 16.118 3.097 -19.078 1.00 61.75 77 ASP A O 1
ATOM 629 N N . ALA A 1 78 ? 15.974 2.258 -21.159 1.00 59.78 78 ALA A N 1
ATOM 630 C CA . ALA A 1 78 ? 14.558 1.932 -21.107 1.00 59.78 78 ALA A CA 1
ATOM 631 C C . ALA A 1 78 ? 14.367 0.676 -20.241 1.00 59.78 78 ALA A C 1
ATOM 633 O O . ALA A 1 78 ? 13.980 -0.390 -20.723 1.00 59.78 78 ALA A O 1
ATOM 634 N N . GLY A 1 79 ? 14.690 0.784 -18.951 1.00 65.88 79 GLY A N 1
ATOM 635 C CA . GLY A 1 79 ? 14.310 -0.196 -17.954 1.00 65.88 79 GLY A CA 1
ATOM 636 C C . GLY A 1 79 ? 12.795 -0.415 -17.996 1.00 65.88 79 GLY A C 1
ATOM 637 O O . GLY A 1 79 ? 12.055 0.385 -18.580 1.00 65.88 79 GLY A O 1
ATOM 638 N N . PRO A 1 80 ? 12.297 -1.511 -17.406 1.00 75.69 80 PRO A N 1
ATOM 639 C CA . PRO A 1 80 ? 10.869 -1.754 -17.317 1.00 75.69 80 PRO A CA 1
ATOM 640 C C . PRO A 1 80 ? 10.099 -0.492 -16.902 1.00 75.69 80 PRO A C 1
ATOM 642 O O . PRO A 1 80 ? 10.429 0.139 -15.903 1.00 75.69 80 PRO A O 1
ATOM 645 N N . TYR A 1 81 ? 9.047 -0.153 -17.650 1.00 81.19 81 TYR A N 1
ATOM 646 C CA . TYR A 1 81 ? 8.264 1.088 -17.511 1.00 81.19 81 TYR A CA 1
ATOM 647 C C . TYR A 1 81 ? 7.681 1.349 -16.108 1.00 81.19 81 TYR A C 1
ATOM 649 O O . TYR A 1 81 ? 7.148 2.424 -15.852 1.00 81.19 81 TYR A O 1
ATOM 657 N N . HIS A 1 82 ? 7.715 0.357 -15.217 1.00 83.12 82 HIS A N 1
ATOM 658 C CA . HIS A 1 82 ? 7.223 0.447 -13.846 1.00 83.12 82 HIS A CA 1
ATOM 659 C C . HIS A 1 82 ? 8.301 0.862 -12.831 1.00 83.12 82 HIS A C 1
ATOM 661 O O . HIS A 1 82 ? 7.955 1.241 -11.712 1.00 83.12 82 HIS A O 1
ATOM 667 N N . ILE A 1 83 ? 9.590 0.774 -13.179 1.00 87.00 83 ILE A N 1
ATOM 668 C CA . ILE A 1 83 ? 10.690 1.115 -12.269 1.00 87.00 83 ILE A CA 1
ATOM 669 C C . ILE A 1 83 ? 10.624 2.600 -1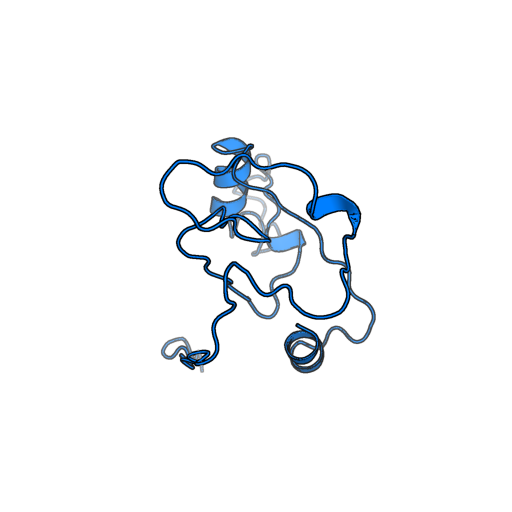1.932 1.00 87.00 83 ILE A C 1
ATOM 671 O O . ILE A 1 83 ? 10.384 3.436 -12.801 1.00 87.00 83 ILE A O 1
ATOM 675 N N . ASN A 1 84 ? 10.833 2.927 -10.654 1.00 89.31 84 ASN A N 1
ATOM 676 C CA . ASN A 1 84 ? 10.773 4.294 -10.133 1.00 89.31 84 ASN A CA 1
ATOM 677 C C . ASN A 1 84 ? 9.430 5.009 -10.391 1.00 89.31 84 ASN A C 1
ATOM 679 O O . ASN A 1 84 ? 9.340 6.220 -10.202 1.00 89.31 84 ASN A O 1
ATOM 683 N N . GLY A 1 85 ? 8.368 4.279 -10.760 1.00 88.88 85 GLY A N 1
ATOM 684 C CA . GLY A 1 85 ? 7.039 4.842 -11.015 1.00 88.88 85 GLY A CA 1
ATOM 685 C C . GLY A 1 85 ? 6.296 5.283 -9.748 1.00 88.88 85 GLY A C 1
ATOM 686 O O . GLY A 1 85 ? 5.369 6.086 -9.825 1.00 88.88 85 GLY A O 1
ATOM 687 N N . LEU A 1 86 ? 6.715 4.796 -8.572 1.00 92.31 86 LEU A N 1
ATOM 688 C CA . LEU A 1 86 ? 6.137 5.127 -7.262 1.00 92.31 86 LEU A CA 1
ATOM 689 C C . LEU A 1 86 ? 7.190 5.711 -6.296 1.00 92.31 86 LEU A C 1
ATOM 691 O O . LEU A 1 86 ? 7.406 5.172 -5.206 1.00 92.31 86 LEU A O 1
ATOM 695 N N . PRO A 1 87 ? 7.839 6.843 -6.635 1.00 91.94 87 PRO A N 1
ATOM 696 C CA . PRO A 1 87 ? 8.960 7.390 -5.859 1.00 91.94 87 PRO A CA 1
ATOM 697 C C . PRO A 1 87 ? 8.553 7.820 -4.442 1.00 91.94 87 PRO A C 1
ATOM 699 O O . PRO A 1 87 ? 9.385 7.895 -3.539 1.00 91.94 87 PRO A O 1
ATOM 702 N N . THR A 1 88 ? 7.261 8.082 -4.218 1.00 94.38 88 THR A N 1
ATOM 703 C CA . THR A 1 88 ? 6.722 8.451 -2.906 1.00 94.38 88 THR A CA 1
ATOM 704 C C . THR A 1 88 ? 6.943 7.366 -1.857 1.00 94.38 88 THR A C 1
ATOM 706 O O . THR A 1 88 ? 7.205 7.712 -0.709 1.00 94.38 88 THR A O 1
ATOM 709 N N . ILE A 1 89 ? 6.875 6.081 -2.228 1.00 94.50 89 ILE A N 1
ATOM 710 C CA . ILE A 1 89 ? 7.092 4.977 -1.281 1.00 94.50 89 ILE A CA 1
ATOM 711 C C . ILE A 1 89 ? 8.522 5.042 -0.743 1.00 94.50 89 ILE A C 1
ATOM 713 O O . ILE A 1 89 ? 8.719 5.100 0.469 1.00 94.50 89 ILE A O 1
ATOM 717 N N . HIS A 1 90 ? 9.507 5.126 -1.641 1.00 94.81 90 HIS A N 1
ATOM 718 C CA . HIS A 1 90 ? 10.912 5.273 -1.267 1.00 94.81 90 HIS A CA 1
ATOM 719 C C . HIS A 1 90 ? 11.145 6.528 -0.425 1.00 94.81 90 HIS A C 1
ATOM 721 O O . HIS A 1 90 ? 11.725 6.442 0.652 1.00 94.81 90 HIS A O 1
ATOM 727 N N . ARG A 1 91 ? 10.609 7.678 -0.855 1.00 96.12 91 ARG A N 1
ATOM 728 C CA . ARG A 1 91 ? 10.726 8.937 -0.111 1.00 96.12 91 ARG A CA 1
ATOM 729 C C . ARG A 1 91 ? 10.222 8.810 1.328 1.00 96.12 91 ARG A C 1
ATOM 731 O O . ARG A 1 91 ? 10.911 9.241 2.242 1.00 96.12 91 ARG A O 1
ATOM 738 N N . LEU A 1 92 ? 9.056 8.196 1.542 1.00 96.69 92 LEU A N 1
ATOM 739 C CA . LEU A 1 92 ? 8.513 7.984 2.887 1.00 96.69 92 LEU A CA 1
ATOM 740 C C . LEU A 1 92 ? 9.417 7.076 3.726 1.00 96.69 92 LEU A C 1
ATOM 742 O O . LEU A 1 92 ? 9.678 7.397 4.883 1.00 96.69 92 LEU A O 1
ATOM 746 N N . MET A 1 93 ? 9.929 5.991 3.136 1.00 95.50 93 MET A N 1
ATOM 747 C CA . MET A 1 93 ? 10.859 5.078 3.809 1.00 95.50 93 MET A CA 1
ATOM 748 C C . MET A 1 93 ? 12.165 5.763 4.221 1.00 95.50 93 MET A C 1
ATOM 750 O O . MET A 1 93 ? 12.683 5.467 5.296 1.00 95.50 93 MET A O 1
ATOM 754 N N . THR A 1 94 ? 12.679 6.680 3.399 1.00 95.62 94 THR A N 1
ATOM 755 C CA . THR A 1 94 ? 13.914 7.426 3.675 1.00 95.62 94 THR A CA 1
ATOM 756 C C . THR A 1 94 ? 13.696 8.571 4.666 1.00 95.62 94 THR A C 1
ATOM 758 O O . THR A 1 94 ? 14.456 8.707 5.619 1.00 95.62 94 THR A O 1
ATOM 761 N N . GLU A 1 95 ? 12.669 9.399 4.458 1.00 97.88 95 GLU A N 1
ATOM 762 C CA . GLU A 1 95 ? 12.418 10.608 5.257 1.00 97.88 95 GLU A CA 1
ATOM 763 C C . GLU A 1 95 ? 11.765 10.292 6.609 1.00 97.88 95 GLU A C 1
ATOM 765 O O . GLU A 1 95 ? 11.986 11.002 7.588 1.00 97.88 95 GLU A O 1
ATOM 770 N N . GLN A 1 96 ? 10.941 9.241 6.678 1.00 97.19 96 GLN A N 1
ATOM 771 C CA . GLN A 1 96 ? 10.144 8.896 7.858 1.00 97.19 96 GLN A CA 1
ATOM 772 C C . GLN A 1 96 ? 10.264 7.403 8.212 1.00 97.19 96 GLN A C 1
ATOM 774 O O . GLN A 1 96 ? 9.261 6.678 8.247 1.00 97.19 96 GLN A O 1
ATOM 779 N N . PRO A 1 97 ? 11.474 6.915 8.536 1.00 95.44 97 PRO A N 1
ATOM 780 C CA . PRO A 1 97 ? 11.729 5.500 8.789 1.00 95.44 97 PRO A CA 1
ATOM 781 C C . PRO A 1 97 ? 11.110 4.985 10.092 1.00 95.44 97 PRO A C 1
ATOM 783 O O . PRO A 1 97 ? 11.201 3.798 10.361 1.00 95.44 97 PRO A O 1
ATOM 786 N N . HIS A 1 98 ? 10.500 5.813 10.937 1.00 95.25 98 HIS A N 1
ATOM 787 C CA . HIS A 1 98 ? 9.759 5.341 12.119 1.00 95.25 98 HIS A CA 1
ATOM 788 C C . HIS A 1 98 ? 8.244 5.303 11.883 1.00 95.25 98 HIS A C 1
ATOM 790 O O . HIS A 1 98 ? 7.521 4.669 12.644 1.00 95.25 98 HIS A O 1
ATOM 796 N N . ASN A 1 99 ? 7.768 5.935 10.806 1.00 93.75 99 ASN A N 1
ATOM 797 C CA . ASN A 1 99 ? 6.347 6.067 10.480 1.00 93.75 99 ASN A CA 1
ATOM 798 C C . ASN A 1 99 ? 5.969 5.357 9.175 1.00 93.75 99 ASN A C 1
ATOM 800 O O . ASN A 1 99 ? 4.803 5.367 8.789 1.00 93.75 99 ASN A O 1
ATOM 804 N N . SER A 1 100 ? 6.935 4.738 8.496 1.00 94.94 100 SER A N 1
ATOM 805 C CA . SER A 1 100 ? 6.713 4.021 7.246 1.00 94.94 100 SER A CA 1
ATOM 806 C C . SER A 1 100 ? 7.462 2.691 7.217 1.00 94.94 100 SER A C 1
ATOM 808 O O . SER A 1 100 ? 8.572 2.534 7.737 1.00 94.94 100 SER A O 1
ATOM 810 N N . ARG A 1 101 ? 6.815 1.694 6.623 1.00 94.25 101 ARG A N 1
ATOM 811 C CA . ARG A 1 101 ? 7.324 0.336 6.457 1.00 94.25 101 ARG A CA 1
ATOM 812 C C . ARG A 1 101 ? 6.797 -0.208 5.140 1.00 94.25 101 ARG A C 1
ATOM 814 O O . ARG A 1 101 ? 5.659 0.071 4.769 1.00 94.25 101 ARG A O 1
ATOM 821 N N . LEU A 1 102 ? 7.618 -0.999 4.463 1.00 94.00 102 LEU A N 1
ATOM 822 C CA . LEU A 1 102 ? 7.251 -1.689 3.236 1.00 94.00 102 LEU A CA 1
ATOM 823 C C . LEU A 1 102 ? 7.394 -3.192 3.478 1.00 94.00 102 LEU A C 1
ATOM 825 O O . LEU A 1 102 ? 8.479 -3.673 3.798 1.00 94.00 102 LEU A O 1
ATOM 829 N N . TYR A 1 103 ? 6.285 -3.918 3.352 1.00 92.25 103 TYR A N 1
ATOM 830 C CA . TYR A 1 103 ? 6.216 -5.355 3.607 1.00 92.25 103 TYR A CA 1
ATOM 831 C C . TYR A 1 103 ? 5.864 -6.107 2.332 1.00 92.25 103 TYR A C 1
ATOM 833 O O . TYR A 1 103 ? 4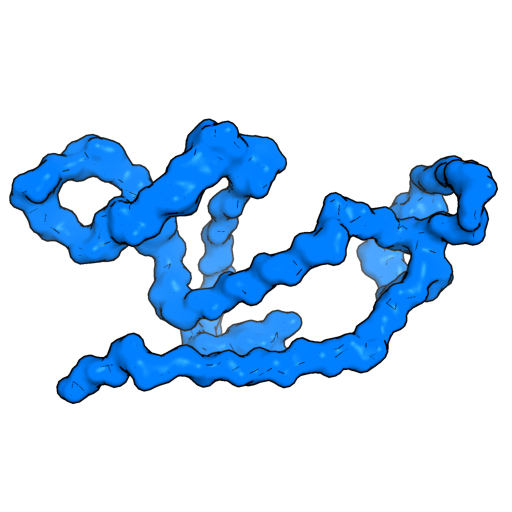.997 -5.683 1.566 1.00 92.25 103 TYR A O 1
ATOM 841 N N . ARG A 1 104 ? 6.512 -7.254 2.121 1.00 90.31 104 ARG A N 1
ATOM 842 C CA . ARG A 1 104 ? 6.187 -8.148 1.013 1.00 90.31 104 ARG A CA 1
ATOM 843 C C . ARG A 1 104 ? 5.121 -9.136 1.458 1.00 90.31 104 ARG A C 1
ATOM 845 O O . ARG A 1 104 ? 5.388 -10.013 2.272 1.00 90.31 104 ARG A O 1
ATOM 852 N N . PHE A 1 105 ? 3.942 -9.029 0.862 1.00 84.50 105 PHE A N 1
ATOM 853 C CA . PHE A 1 105 ? 2.915 -10.053 0.982 1.00 84.50 105 PHE A CA 1
ATOM 854 C C . PHE A 1 105 ? 3.112 -11.098 -0.122 1.00 84.50 105 PHE A C 1
ATOM 856 O O . PHE A 1 105 ? 2.969 -10.802 -1.310 1.00 84.50 105 PHE A O 1
ATOM 863 N N . VAL A 1 106 ? 3.499 -12.313 0.265 1.00 84.62 106 VAL A N 1
ATOM 864 C CA . VAL A 1 106 ? 3.548 -13.478 -0.626 1.00 84.62 106 VAL A CA 1
ATOM 865 C C . VAL A 1 106 ? 2.286 -14.262 -0.370 1.00 84.62 106 VAL A C 1
ATOM 867 O O . VAL A 1 106 ? 1.953 -14.527 0.778 1.00 84.62 106 VAL A O 1
ATOM 870 N N . ALA A 1 107 ? 1.574 -14.605 -1.427 1.00 77.50 107 ALA A N 1
ATOM 871 C CA . ALA A 1 107 ? 0.292 -15.240 -1.253 1.00 77.50 107 ALA A CA 1
ATOM 872 C C . ALA A 1 107 ? 0.119 -16.367 -2.249 1.00 77.50 107 ALA A C 1
ATOM 874 O O . ALA A 1 107 ? 0.502 -16.235 -3.417 1.00 77.50 107 ALA A O 1
ATOM 875 N N . ASP A 1 108 ? -0.474 -17.442 -1.752 1.00 76.00 108 ASP A N 1
ATOM 876 C CA . ASP A 1 108 ? -0.540 -18.726 -2.426 1.00 76.00 108 ASP A CA 1
ATOM 877 C C . ASP A 1 108 ? -1.392 -18.662 -3.692 1.00 76.00 108 ASP A C 1
ATOM 879 O O . ASP A 1 108 ? -2.260 -17.794 -3.859 1.00 76.00 108 ASP A O 1
ATOM 883 N N . ALA A 1 109 ? -1.127 -19.577 -4.619 1.00 73.56 109 ALA A N 1
ATOM 884 C CA . ALA A 1 109 ? -1.965 -19.732 -5.795 1.00 73.56 109 ALA A CA 1
ATOM 885 C C . ALA A 1 109 ? -3.384 -20.182 -5.378 1.00 73.56 109 ALA A C 1
ATOM 887 O O . ALA A 1 109 ? -3.502 -21.045 -4.506 1.00 73.56 109 ALA A O 1
ATOM 888 N N . PRO A 1 110 ? -4.461 -19.669 -6.009 1.00 74.06 110 PRO A N 1
ATOM 889 C CA . PRO A 1 110 ? -4.496 -18.683 -7.096 1.00 74.06 110 PRO A CA 1
ATOM 890 C C . PRO A 1 110 ? -4.409 -17.216 -6.617 1.00 74.06 110 PRO A C 1
ATOM 892 O O . PRO A 1 110 ? -4.950 -16.825 -5.586 1.00 74.06 110 PRO A O 1
ATOM 895 N N . THR A 1 111 ? -3.763 -16.358 -7.414 1.00 65.81 111 THR A N 1
ATOM 896 C CA . THR A 1 111 ? -3.506 -14.935 -7.102 1.00 65.81 111 THR A CA 1
ATOM 897 C C . THR A 1 111 ? -4.637 -13.978 -7.504 1.00 65.81 111 THR A C 1
ATOM 899 O O . THR A 1 111 ? -4.419 -12.771 -7.589 1.00 65.81 111 THR A O 1
ATOM 902 N N . ALA A 1 112 ? -5.847 -14.489 -7.753 1.00 71.44 112 ALA A N 1
ATOM 903 C CA . ALA A 1 112 ? -6.974 -13.693 -8.235 1.00 71.44 112 ALA A CA 1
ATOM 904 C C . ALA A 1 112 ? -7.545 -12.745 -7.159 1.00 71.44 112 ALA A C 1
ATOM 906 O O . ALA A 1 112 ? -7.879 -13.152 -6.042 1.00 71.44 112 ALA A O 1
ATOM 907 N N . THR A 1 113 ? -7.724 -11.476 -7.531 1.00 63.75 113 THR A N 1
ATOM 908 C CA . THR A 1 113 ? -8.101 -10.351 -6.656 1.00 63.75 113 THR A CA 1
ATOM 909 C C . THR A 1 113 ? -9.418 -10.567 -5.907 1.00 63.75 113 THR A C 1
ATOM 911 O O . THR A 1 113 ? -9.504 -10.302 -4.707 1.00 63.75 113 THR A O 1
ATOM 914 N N . THR A 1 114 ? -10.441 -11.114 -6.572 1.00 62.09 114 THR A N 1
ATOM 915 C CA . THR A 1 114 ? -11.773 -11.317 -5.975 1.00 62.09 114 THR A CA 1
ATOM 916 C C . THR A 1 114 ? -11.763 -12.303 -4.806 1.00 62.09 114 THR A C 1
ATOM 918 O O . THR A 1 114 ? -12.553 -12.150 -3.878 1.00 62.09 114 THR A O 1
ATOM 921 N N . GLN A 1 115 ? -10.882 -13.309 -4.820 1.00 57.12 115 GLN A N 1
ATOM 922 C CA . GLN A 1 115 ? -10.808 -14.296 -3.740 1.00 57.12 115 GLN A CA 1
ATOM 923 C C . GLN A 1 115 ? -10.103 -13.727 -2.502 1.00 57.12 115 GLN A C 1
ATOM 925 O O . GLN A 1 115 ? -10.487 -14.048 -1.383 1.00 57.12 115 GLN A O 1
ATOM 930 N N . ARG A 1 116 ? -9.116 -12.844 -2.693 1.00 57.69 116 ARG A N 1
ATOM 931 C CA . ARG A 1 116 ? -8.321 -12.269 -1.597 1.00 57.69 116 ARG A CA 1
ATOM 932 C C . ARG A 1 116 ? -9.002 -11.100 -0.900 1.00 57.69 116 ARG A C 1
ATOM 934 O O . ARG A 1 116 ? -8.868 -10.976 0.307 1.00 57.69 116 ARG A O 1
ATOM 941 N N . LEU A 1 117 ? -9.791 -10.304 -1.623 1.00 59.62 117 LEU A N 1
ATOM 942 C CA . LEU A 1 117 ? -10.625 -9.269 -1.001 1.00 59.62 117 LEU A CA 1
ATOM 943 C C . LEU A 1 117 ? -11.711 -9.848 -0.089 1.00 59.62 117 LEU A C 1
ATOM 945 O O . LEU A 1 117 ? -12.089 -9.193 0.866 1.00 59.62 117 LEU A O 1
ATOM 949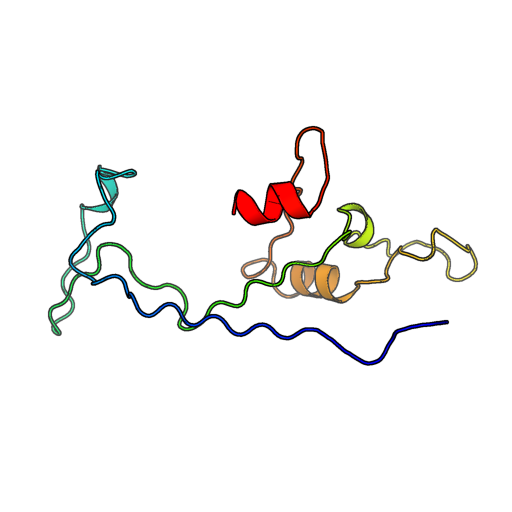 N N . LYS A 1 118 ? -12.210 -11.058 -0.373 1.00 57.25 118 LYS A N 1
ATOM 950 C CA . LYS A 1 118 ? -13.176 -11.746 0.500 1.00 57.25 118 LYS A CA 1
ATOM 951 C C . LYS A 1 118 ? -12.542 -12.354 1.753 1.00 57.25 118 LYS A C 1
ATOM 953 O O . LYS A 1 118 ? -13.274 -12.749 2.651 1.00 57.25 118 LYS A O 1
ATOM 958 N N . ALA A 1 119 ? -11.220 -12.521 1.753 1.00 54.12 119 ALA A N 1
ATOM 959 C CA . ALA A 1 119 ? -10.469 -13.100 2.862 1.00 54.12 119 ALA A CA 1
ATOM 960 C C . ALA A 1 119 ? -9.907 -12.037 3.826 1.00 54.12 119 ALA A C 1
A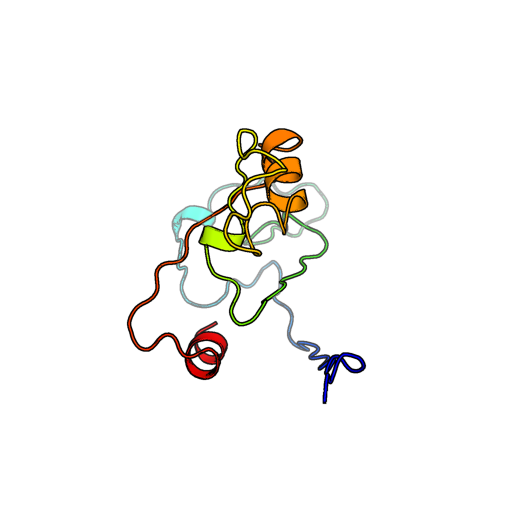TOM 962 O O . ALA A 1 119 ? -9.424 -12.404 4.894 1.00 54.12 119 ALA A O 1
ATOM 963 N N . LEU A 1 120 ? -9.948 -10.756 3.435 1.00 55.59 120 LEU A N 1
ATOM 964 C CA . LEU A 1 120 ? -9.717 -9.593 4.298 1.00 55.59 120 LEU A CA 1
ATOM 965 C C . LEU A 1 120 ? -11.024 -9.187 4.983 1.00 55.59 120 LEU A C 1
ATOM 967 O O . LEU A 1 120 ? -10.940 -8.749 6.149 1.00 55.59 120 LEU A O 1
#

pLDDT: mean 73.89, std 16.1, range [37.56, 97.88]